Protein AF-A0A357YUF6-F1 (afdb_monomer_lite)

Radius of gyration: 18.99 Å; chains: 1; bounding box: 42×56×44 Å

Structure (mmCIF, N/CA/C/O backbone):
data_AF-A0A357YUF6-F1
#
_entry.id   AF-A0A357YUF6-F1
#
loop_
_atom_site.group_PDB
_atom_site.id
_atom_site.type_symbol
_atom_site.label_atom_id
_atom_site.label_alt_id
_atom_site.label_comp_id
_atom_site.label_asym_id
_atom_site.label_entity_id
_atom_site.label_seq_id
_atom_site.pdbx_PDB_ins_code
_atom_site.Cartn_x
_atom_site.Cartn_y
_atom_site.Cartn_z
_atom_site.occupancy
_atom_site.B_iso_or_equiv
_atom_site.auth_seq_id
_atom_site.auth_comp_id
_atom_site.auth_asym_id
_atom_site.auth_atom_id
_atom_site.pdbx_PDB_model_num
ATOM 1 N N . PHE A 1 1 ? -2.115 16.024 -18.828 1.00 31.89 1 PHE A N 1
ATOM 2 C CA . PHE A 1 1 ? -2.916 16.466 -17.667 1.00 31.89 1 PHE A CA 1
ATOM 3 C C . PHE A 1 1 ? -4.384 16.710 -18.015 1.00 31.89 1 PHE A C 1
ATOM 5 O O . PHE A 1 1 ? -5.213 16.057 -17.406 1.00 31.89 1 PHE A O 1
ATOM 12 N N . GLN A 1 2 ? -4.724 17.491 -19.051 1.00 29.59 2 GLN A N 1
ATOM 13 C CA . GLN A 1 2 ? -6.124 17.735 -19.481 1.00 29.59 2 GLN A CA 1
ATOM 14 C C . GLN A 1 2 ? -6.943 16.473 -19.851 1.00 29.59 2 GLN A C 1
ATOM 16 O O . GLN A 1 2 ? -8.166 16.478 -19.782 1.00 29.59 2 GLN A O 1
ATOM 21 N N . VAL A 1 3 ? -6.282 15.368 -20.217 1.00 40.25 3 VAL A N 1
ATOM 22 C CA . VAL A 1 3 ? -6.935 14.069 -20.493 1.00 40.25 3 VAL A CA 1
ATOM 23 C C . VAL A 1 3 ? -7.474 13.400 -19.217 1.00 40.25 3 VAL A C 1
ATOM 25 O O . VAL A 1 3 ? -8.445 12.655 -19.286 1.00 40.25 3 VAL A O 1
ATOM 28 N N . LEU A 1 4 ? -6.889 13.688 -18.048 1.00 39.66 4 LEU A N 1
ATOM 29 C CA . LEU A 1 4 ? -7.297 13.104 -16.763 1.00 39.66 4 LEU A CA 1
ATOM 30 C C . LEU A 1 4 ? -8.518 13.814 -16.151 1.00 39.66 4 LEU A C 1
ATOM 32 O O . LEU A 1 4 ? -9.198 13.238 -15.309 1.00 39.66 4 LEU A O 1
ATOM 36 N N . GLU A 1 5 ? -8.813 15.044 -16.579 1.00 39.25 5 GLU A N 1
ATOM 37 C CA . GLU A 1 5 ? -9.910 15.858 -16.033 1.00 39.25 5 GLU A CA 1
ATOM 38 C C . GLU A 1 5 ? -11.277 15.535 -16.650 1.00 39.25 5 GLU A C 1
ATOM 40 O O . GLU A 1 5 ? -12.303 15.790 -16.028 1.00 39.25 5 GLU A O 1
ATOM 45 N N . LYS A 1 6 ? -11.314 14.933 -17.845 1.00 43.31 6 LYS A N 1
ATOM 46 C CA . LYS A 1 6 ? -12.567 14.689 -18.582 1.00 43.31 6 LYS A CA 1
ATOM 47 C C . LYS A 1 6 ? -13.377 13.469 -18.114 1.00 43.31 6 LYS A C 1
ATOM 49 O O . LYS A 1 6 ? -14.488 13.293 -18.593 1.00 43.31 6 LYS A O 1
ATOM 54 N N . ASN A 1 7 ? -12.859 12.656 -17.187 1.00 50.28 7 ASN A N 1
ATOM 55 C CA . ASN A 1 7 ? -13.434 11.350 -16.822 1.00 50.28 7 ASN A CA 1
ATOM 56 C C . ASN A 1 7 ? -13.726 11.199 -15.315 1.00 50.28 7 ASN A C 1
ATOM 58 O O . ASN A 1 7 ? -13.326 10.204 -14.711 1.00 50.28 7 ASN A O 1
ATOM 62 N N . LYS A 1 8 ? -14.402 12.162 -14.675 1.00 50.28 8 LYS A N 1
ATOM 63 C CA . LYS A 1 8 ? -14.915 11.972 -13.303 1.00 50.28 8 LYS A CA 1
ATOM 64 C C . LYS A 1 8 ? -16.398 11.572 -13.329 1.00 50.28 8 LYS A C 1
ATOM 66 O O . LYS A 1 8 ? -17.205 12.407 -13.725 1.00 50.28 8 LYS A O 1
ATOM 71 N N . PRO A 1 9 ? -16.764 10.349 -12.903 1.00 54.31 9 PRO A N 1
ATOM 72 C CA . PRO A 1 9 ? -18.150 9.998 -12.631 1.00 54.31 9 PRO A CA 1
ATOM 73 C C . PRO A 1 9 ? -18.603 10.512 -11.253 1.00 54.31 9 PRO A C 1
ATOM 75 O O . PRO A 1 9 ? -17.784 10.835 -10.388 1.00 54.31 9 PRO A O 1
ATOM 78 N N . ASP A 1 10 ? -19.923 10.594 -11.106 1.00 57.09 10 ASP A N 1
ATOM 79 C CA . ASP A 1 10 ? -20.713 11.183 -10.022 1.00 57.09 10 ASP A CA 1
ATOM 80 C C . ASP A 1 10 ? -20.212 10.882 -8.604 1.00 57.09 10 ASP A C 1
ATOM 82 O O . ASP A 1 10 ? -20.383 9.772 -8.112 1.00 57.09 10 ASP A O 1
ATOM 86 N N . GLY A 1 11 ? -19.649 11.898 -7.934 1.00 54.47 11 GLY A N 1
ATOM 87 C CA . GLY A 1 11 ? -19.629 12.094 -6.470 1.00 54.47 11 GLY A CA 1
ATOM 88 C C . GLY A 1 11 ? -18.985 11.031 -5.564 1.00 54.47 11 GLY A C 1
ATOM 89 O O . GLY A 1 11 ? -18.720 11.318 -4.400 1.00 54.47 11 GLY A O 1
ATOM 90 N N . HIS A 1 12 ? -18.702 9.830 -6.057 1.00 57.53 12 HIS A N 1
ATOM 91 C CA . HIS A 1 12 ? -18.157 8.710 -5.311 1.00 57.53 12 HIS A CA 1
ATOM 92 C C . HIS A 1 12 ? -16.702 8.477 -5.699 1.00 57.53 12 HIS A C 1
ATOM 94 O O . HIS A 1 12 ? -16.327 8.455 -6.874 1.00 57.53 12 HIS A O 1
ATOM 100 N N . HIS A 1 13 ? -15.856 8.278 -4.692 1.00 62.50 13 HIS A N 1
ATOM 101 C CA . HIS A 1 13 ? -14.466 7.920 -4.918 1.00 62.50 13 HIS A CA 1
ATOM 102 C C . HIS A 1 13 ? -14.394 6.510 -5.515 1.00 62.50 13 HIS A C 1
ATOM 104 O O . HIS A 1 13 ? -14.630 5.525 -4.816 1.00 62.50 13 HIS A O 1
ATOM 110 N N . SER A 1 14 ? -14.053 6.411 -6.806 1.00 70.06 14 SER A N 1
ATOM 111 C CA . SER A 1 14 ? -13.771 5.128 -7.457 1.00 70.06 14 SER A CA 1
ATOM 112 C C . SER A 1 14 ? -12.759 4.331 -6.637 1.00 70.06 14 SER A C 1
ATOM 114 O O . SER A 1 14 ? -11.728 4.874 -6.227 1.00 70.06 14 SER A O 1
ATOM 116 N N . HIS A 1 15 ? -13.036 3.043 -6.429 1.00 69.25 15 HIS A N 1
ATOM 117 C CA . HIS A 1 15 ? -12.049 2.119 -5.881 1.00 69.25 15 HIS A CA 1
ATOM 118 C C . HIS A 1 15 ? -10.806 2.130 -6.778 1.00 69.25 15 HIS A C 1
ATOM 120 O O . HIS A 1 15 ? -10.915 2.005 -7.998 1.00 69.25 15 HIS A O 1
ATOM 126 N N . ARG A 1 16 ? -9.633 2.332 -6.172 1.00 82.25 16 ARG A N 1
ATOM 127 C CA . ARG A 1 16 ? -8.338 2.381 -6.876 1.00 82.25 16 ARG A CA 1
ATOM 128 C C . ARG A 1 16 ? -7.484 1.135 -6.641 1.00 82.25 16 ARG A C 1
ATOM 130 O O . ARG A 1 16 ? -6.384 1.039 -7.179 1.00 82.25 16 ARG A O 1
ATOM 137 N N . ASP A 1 17 ? -8.028 0.199 -5.868 1.00 87.44 17 ASP A N 1
ATOM 138 C CA . ASP A 1 17 ? -7.359 -0.992 -5.370 1.00 87.44 17 ASP A CA 1
ATOM 139 C C . ASP A 1 17 ? -8.284 -2.202 -5.546 1.00 87.44 17 ASP A C 1
ATOM 141 O O . ASP A 1 17 ? -9.511 -2.073 -5.485 1.00 87.44 17 ASP A O 1
ATOM 145 N N . VAL A 1 18 ? -7.692 -3.379 -5.738 1.00 91.56 18 VAL A N 1
ATOM 146 C CA . VAL A 1 18 ? -8.391 -4.661 -5.881 1.00 91.56 18 VAL A CA 1
ATOM 147 C C . VAL A 1 18 ? -7.914 -5.615 -4.792 1.00 91.56 18 VAL A C 1
ATOM 149 O O . VAL A 1 18 ? -6.718 -5.708 -4.522 1.00 91.56 18 VAL A O 1
ATOM 152 N N . ILE A 1 19 ? -8.845 -6.343 -4.176 1.00 94.12 19 ILE A N 1
ATOM 153 C CA . ILE A 1 19 ? -8.537 -7.389 -3.199 1.00 94.12 19 ILE A CA 1
ATOM 154 C C . ILE A 1 19 ? -8.362 -8.724 -3.911 1.00 94.12 19 ILE A C 1
ATOM 156 O O . ILE A 1 19 ? -9.158 -9.089 -4.774 1.00 94.12 19 ILE A O 1
ATOM 160 N N . VAL A 1 20 ? -7.317 -9.452 -3.532 1.00 96.25 20 VAL A N 1
ATOM 161 C CA . VAL A 1 20 ? -7.000 -10.768 -4.077 1.00 96.25 20 VAL A CA 1
ATOM 162 C C . VAL A 1 20 ? -7.367 -11.825 -3.049 1.00 96.25 20 VAL A C 1
ATOM 164 O O . VAL A 1 20 ? -6.941 -11.764 -1.893 1.00 96.25 20 VAL A O 1
ATOM 167 N N . VAL A 1 21 ? -8.144 -12.809 -3.487 1.00 95.94 21 VAL A N 1
ATOM 168 C CA . VAL A 1 21 ? -8.568 -13.969 -2.699 1.00 95.94 21 VAL A CA 1
ATOM 169 C C . VAL A 1 21 ? -8.160 -15.259 -3.408 1.00 95.94 21 VAL A C 1
ATOM 171 O O . VAL A 1 21 ? -7.907 -15.243 -4.612 1.00 95.94 21 VAL A O 1
ATOM 174 N N . ASP A 1 22 ? -8.063 -16.363 -2.668 1.00 95.25 22 ASP A N 1
ATOM 175 C CA . ASP A 1 22 ? -7.992 -17.696 -3.277 1.00 95.25 22 ASP A CA 1
ATOM 176 C C . ASP A 1 22 ? -9.372 -18.225 -3.681 1.00 95.25 22 ASP A C 1
ATOM 178 O O . ASP A 1 22 ? -10.397 -17.581 -3.458 1.00 95.25 22 ASP A O 1
ATOM 182 N N . ASP A 1 23 ? -9.386 -19.432 -4.246 1.00 96.19 23 ASP A N 1
ATOM 183 C CA . ASP A 1 23 ? -10.591 -20.125 -4.711 1.00 96.19 23 ASP A CA 1
ATOM 184 C C . ASP A 1 23 ? -11.625 -20.376 -3.597 1.00 96.19 23 ASP A C 1
ATOM 186 O O . ASP A 1 23 ? -12.797 -20.605 -3.883 1.00 96.19 23 ASP A O 1
ATOM 190 N N . ASN A 1 24 ? -11.218 -20.300 -2.323 1.00 95.69 24 ASN A N 1
ATOM 191 C CA . ASN A 1 24 ? -12.110 -20.418 -1.168 1.00 95.69 24 ASN A CA 1
ATOM 192 C C . ASN A 1 24 ? -12.574 -19.047 -0.641 1.00 95.69 24 ASN A C 1
ATOM 194 O O . ASN A 1 24 ? -13.188 -18.971 0.423 1.00 95.69 24 ASN A O 1
ATOM 198 N N . GLY A 1 25 ? -12.243 -17.954 -1.333 1.00 91.94 25 GLY A N 1
ATOM 199 C CA . GLY A 1 25 ? -12.543 -16.588 -0.908 1.00 91.94 25 GLY A CA 1
ATOM 200 C C . GLY A 1 25 ? -11.635 -16.069 0.210 1.00 91.94 25 GLY A C 1
ATOM 201 O O . GLY A 1 25 ? -11.898 -15.000 0.761 1.00 91.94 25 GLY A O 1
ATOM 202 N N . LYS A 1 26 ? -10.553 -16.777 0.563 1.00 94.81 26 LYS A N 1
ATOM 203 C CA . LYS A 1 26 ? -9.642 -16.329 1.621 1.00 94.81 26 LYS A CA 1
ATOM 204 C C . LYS A 1 26 ? -8.679 -15.280 1.078 1.00 94.81 26 LYS A C 1
ATOM 206 O O . LYS A 1 26 ? -7.977 -15.522 0.099 1.00 94.81 26 LYS A O 1
ATOM 211 N N . PHE A 1 27 ? -8.596 -14.144 1.767 1.00 95.81 27 PHE A N 1
ATOM 212 C CA . PHE A 1 27 ? -7.677 -13.051 1.447 1.00 95.81 27 PHE A CA 1
ATOM 213 C C . PHE A 1 27 ? -6.224 -13.529 1.273 1.00 95.81 27 PHE A C 1
ATOM 215 O O . PHE A 1 27 ? -5.689 -14.258 2.115 1.00 95.81 27 PHE A O 1
ATOM 222 N N . LYS A 1 28 ? -5.584 -13.092 0.183 1.00 96.56 28 LYS A N 1
ATOM 223 C CA . LYS A 1 28 ? -4.169 -13.345 -0.143 1.00 96.56 28 LYS A CA 1
ATOM 224 C C . LYS A 1 28 ? -3.344 -12.079 -0.293 1.00 96.56 28 LYS A C 1
ATOM 226 O O . LYS A 1 28 ? -2.133 -12.130 -0.094 1.00 96.56 28 LYS A O 1
ATOM 231 N N . GLY A 1 29 ? -3.978 -10.964 -0.629 1.00 96.81 29 GLY A N 1
ATOM 232 C CA . GLY A 1 29 ? -3.280 -9.709 -0.827 1.00 96.81 29 GLY A CA 1
ATOM 233 C C . GLY A 1 29 ? -4.148 -8.670 -1.505 1.00 96.81 29 GLY A C 1
ATOM 234 O O . GLY A 1 29 ? -5.373 -8.782 -1.570 1.00 96.81 29 GLY A O 1
ATOM 235 N N . LYS A 1 30 ? -3.489 -7.645 -2.022 1.00 95.94 30 LYS A N 1
ATOM 236 C CA . LYS A 1 30 ? -4.123 -6.525 -2.712 1.00 95.94 30 LYS A CA 1
ATOM 237 C C . LYS A 1 30 ? -3.275 -6.094 -3.899 1.00 95.94 30 LYS A C 1
ATOM 239 O O . LYS A 1 30 ? -2.064 -6.286 -3.898 1.00 95.94 30 LYS A O 1
ATOM 244 N N . VAL A 1 31 ? -3.916 -5.499 -4.892 1.00 95.81 31 VAL A N 1
ATOM 245 C CA . VAL A 1 31 ? -3.248 -4.835 -6.011 1.00 95.81 31 VAL A CA 1
ATOM 246 C C . VAL A 1 31 ? -3.683 -3.386 -6.020 1.00 95.81 31 VAL A C 1
ATOM 248 O O . VAL A 1 31 ? -4.875 -3.089 -6.056 1.00 95.81 31 VAL A O 1
ATOM 251 N N . THR A 1 32 ? -2.711 -2.491 -6.017 1.00 93.12 32 THR A N 1
ATOM 252 C CA . THR A 1 32 ? -2.909 -1.052 -6.165 1.00 93.12 32 THR A CA 1
ATOM 253 C C . THR A 1 32 ? -2.283 -0.567 -7.470 1.00 93.12 32 THR A C 1
ATOM 255 O O . THR A 1 32 ? -1.512 -1.271 -8.129 1.00 93.12 32 THR A O 1
ATOM 258 N N . MET A 1 33 ? -2.545 0.686 -7.833 1.00 91.62 33 MET A N 1
ATOM 259 C CA . MET A 1 33 ? -1.897 1.298 -8.997 1.00 91.62 33 MET A CA 1
ATOM 260 C C . MET A 1 33 ? -0.363 1.323 -8.886 1.00 91.62 33 MET A C 1
ATOM 262 O O . MET A 1 33 ? 0.316 1.158 -9.900 1.00 91.62 33 MET A O 1
ATOM 266 N N . ILE A 1 34 ? 0.204 1.501 -7.682 1.00 90.88 34 ILE A N 1
ATOM 267 C CA . ILE A 1 34 ? 1.666 1.545 -7.528 1.00 90.88 34 ILE A CA 1
ATOM 268 C C . ILE A 1 34 ? 2.302 0.169 -7.757 1.00 90.88 34 ILE A C 1
ATOM 270 O O . ILE A 1 34 ? 3.397 0.101 -8.314 1.00 90.88 34 ILE A O 1
ATOM 274 N N . ASP A 1 35 ? 1.599 -0.915 -7.423 1.00 92.50 35 ASP A N 1
ATOM 275 C CA . ASP A 1 35 ? 2.047 -2.288 -7.695 1.00 92.50 35 ASP A CA 1
ATOM 276 C C . ASP A 1 35 ? 2.119 -2.552 -9.200 1.00 92.50 35 ASP A C 1
ATOM 278 O O . ASP A 1 35 ? 3.114 -3.080 -9.706 1.00 92.50 35 ASP A O 1
ATOM 282 N N . ILE A 1 36 ? 1.107 -2.083 -9.938 1.00 90.81 36 ILE A N 1
ATOM 283 C CA . ILE A 1 36 ? 1.081 -2.148 -11.402 1.00 90.81 36 ILE A CA 1
ATOM 284 C C . ILE A 1 36 ? 2.264 -1.362 -11.978 1.00 90.81 36 ILE A C 1
ATOM 286 O O . ILE A 1 36 ? 2.999 -1.885 -12.811 1.00 90.81 36 ILE A O 1
ATOM 290 N N . PHE A 1 37 ? 2.505 -0.130 -11.521 1.00 90.06 37 PHE A N 1
ATOM 291 C CA . PHE A 1 37 ? 3.600 0.696 -12.045 1.00 90.06 37 PHE A CA 1
ATOM 292 C C . PHE A 1 37 ? 4.984 0.116 -11.747 1.00 90.06 37 PHE A C 1
ATOM 294 O O . PHE A 1 37 ? 5.841 0.106 -12.629 1.00 90.06 37 PHE A O 1
ATOM 301 N N . ARG A 1 38 ? 5.202 -0.395 -10.531 1.00 89.06 38 ARG A N 1
ATOM 302 C CA . ARG A 1 38 ? 6.462 -1.044 -10.136 1.00 89.06 38 ARG A CA 1
ATOM 303 C C . ARG A 1 38 ? 6.712 -2.334 -10.901 1.00 89.06 38 ARG A C 1
ATOM 305 O O . ARG A 1 38 ? 7.858 -2.648 -11.199 1.00 89.06 38 ARG A O 1
ATOM 312 N N . THR A 1 39 ? 5.653 -3.066 -11.227 1.00 89.44 39 THR A N 1
ATOM 313 C CA . THR A 1 39 ? 5.780 -4.257 -12.065 1.00 89.44 39 THR A CA 1
ATOM 314 C C . THR A 1 39 ? 6.093 -3.876 -13.502 1.00 89.44 39 THR A C 1
ATOM 316 O O . THR A 1 39 ? 6.986 -4.457 -14.116 1.00 89.44 39 THR A O 1
ATOM 319 N N . LEU A 1 40 ? 5.377 -2.882 -14.035 1.00 89.50 40 LEU A N 1
ATOM 320 C CA . LEU A 1 40 ? 5.610 -2.411 -15.388 1.00 89.50 40 LEU A CA 1
ATOM 321 C C . LEU A 1 40 ? 7.036 -1.892 -15.530 1.00 89.50 40 LEU A C 1
ATOM 323 O O . LEU A 1 40 ? 7.641 -2.242 -16.528 1.00 89.50 40 LEU A O 1
ATOM 327 N N . GLU A 1 41 ? 7.610 -1.185 -14.550 1.00 89.62 41 GLU A N 1
ATOM 328 C CA . GLU A 1 41 ? 9.029 -0.793 -14.519 1.00 89.62 41 GLU A CA 1
ATOM 329 C C . GLU A 1 41 ? 9.835 -1.538 -13.433 1.00 89.62 41 GLU A C 1
ATOM 331 O O . GLU A 1 41 ? 10.080 -1.008 -12.343 1.00 89.62 41 GLU A O 1
ATOM 336 N N . PRO A 1 42 ? 10.318 -2.760 -13.719 1.00 84.69 42 PRO A N 1
ATOM 337 C CA . PRO A 1 42 ? 10.941 -3.611 -12.709 1.00 84.69 42 PRO A CA 1
ATOM 338 C C . PRO A 1 42 ? 12.289 -3.078 -12.195 1.00 84.69 42 PRO A C 1
ATOM 340 O O . PRO A 1 42 ? 12.771 -3.537 -11.154 1.00 84.69 42 PRO A O 1
ATOM 343 N N . ASN A 1 43 ? 12.919 -2.103 -12.870 1.00 88.12 43 ASN A N 1
ATOM 344 C CA . ASN A 1 43 ? 14.183 -1.524 -12.407 1.00 88.12 43 ASN A CA 1
ATOM 345 C C . ASN A 1 43 ? 14.040 -0.721 -11.104 1.00 88.12 43 ASN A C 1
ATOM 347 O O . ASN A 1 43 ? 15.040 -0.555 -10.402 1.00 88.12 43 ASN A O 1
ATOM 351 N N . TYR A 1 44 ? 12.827 -0.325 -10.697 1.00 87.69 44 TYR A N 1
ATOM 352 C CA . TYR A 1 44 ? 12.606 0.250 -9.363 1.00 87.69 44 TYR A CA 1
ATOM 353 C C . TYR A 1 44 ? 13.053 -0.687 -8.232 1.00 87.69 44 TYR A C 1
ATOM 355 O O . TYR A 1 44 ? 13.556 -0.223 -7.211 1.00 87.69 44 TYR A O 1
ATOM 363 N N . ASN A 1 45 ? 12.985 -2.009 -8.424 1.00 81.31 45 ASN A N 1
ATOM 364 C CA . ASN A 1 45 ? 13.482 -2.968 -7.434 1.00 81.31 45 ASN A CA 1
ATOM 365 C C . ASN A 1 45 ? 14.993 -2.834 -7.192 1.00 81.31 45 ASN A C 1
ATOM 367 O O . ASN A 1 45 ? 15.469 -3.097 -6.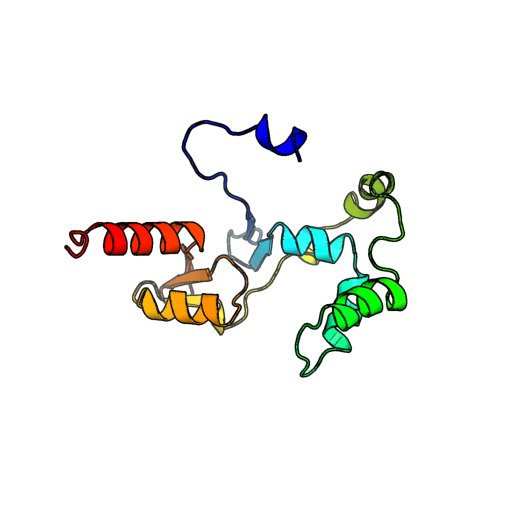087 1.00 81.31 45 ASN A O 1
ATOM 371 N N . LYS A 1 46 ? 15.761 -2.418 -8.208 1.00 83.62 46 LYS A N 1
ATOM 372 C CA . LYS A 1 46 ? 17.200 -2.153 -8.069 1.00 83.62 46 LYS A CA 1
ATOM 373 C C . LYS A 1 46 ? 17.440 -0.883 -7.259 1.00 83.62 46 LYS A C 1
ATOM 375 O O . LYS A 1 46 ? 18.354 -0.868 -6.442 1.00 83.62 46 LYS A O 1
ATOM 380 N N . VAL A 1 47 ? 16.601 0.139 -7.430 1.00 82.81 47 VAL A N 1
ATOM 381 C CA . VAL A 1 47 ? 16.662 1.372 -6.633 1.00 82.81 47 VAL A CA 1
ATOM 382 C C . VAL A 1 47 ? 16.465 1.037 -5.155 1.00 82.81 47 VAL A C 1
ATOM 384 O O . VAL A 1 47 ? 17.344 1.316 -4.350 1.00 82.81 47 VAL A O 1
ATOM 387 N N . PHE A 1 48 ? 15.374 0.345 -4.810 1.00 78.75 48 PHE A N 1
ATOM 388 C CA . PHE A 1 48 ? 15.047 0.033 -3.414 1.00 78.75 48 PHE A CA 1
ATOM 389 C C . PHE A 1 48 ? 16.063 -0.899 -2.740 1.00 78.75 48 PHE A C 1
ATOM 391 O O . PHE A 1 48 ? 16.388 -0.706 -1.577 1.00 78.75 48 PHE A O 1
ATOM 398 N N . LYS A 1 49 ? 16.625 -1.885 -3.455 1.00 76.94 49 LYS A N 1
ATOM 399 C CA . LYS A 1 49 ? 17.662 -2.776 -2.891 1.00 76.94 49 LYS A CA 1
ATOM 400 C C . LYS A 1 49 ? 18.977 -2.059 -2.587 1.00 76.94 49 LYS A C 1
ATOM 402 O O . LYS A 1 49 ? 19.670 -2.433 -1.643 1.00 76.94 49 LYS A O 1
ATOM 407 N N . ASN A 1 50 ? 19.320 -1.060 -3.394 1.00 71.81 50 ASN A N 1
ATOM 408 C CA . ASN A 1 50 ? 20.529 -0.256 -3.218 1.00 71.81 50 ASN A CA 1
ATOM 409 C C . ASN A 1 50 ? 20.298 0.954 -2.300 1.00 71.81 50 ASN A C 1
ATOM 411 O O . ASN A 1 50 ? 21.226 1.716 -2.037 1.00 71.81 50 ASN A O 1
ATOM 415 N N . TYR A 1 51 ? 19.076 1.117 -1.792 1.00 68.38 51 TYR A N 1
ATOM 416 C CA . TYR A 1 51 ? 18.678 2.204 -0.920 1.00 68.38 51 TYR A CA 1
ATOM 417 C C . TYR A 1 51 ? 18.413 1.668 0.481 1.00 68.38 51 TYR A C 1
ATOM 419 O O . TYR A 1 51 ? 17.332 1.158 0.762 1.00 68.38 51 TYR A O 1
ATOM 427 N N . LYS A 1 52 ? 19.422 1.745 1.354 1.00 57.69 52 LYS A N 1
ATOM 428 C CA . LYS A 1 52 ? 19.263 1.296 2.740 1.00 57.69 52 LYS A CA 1
ATOM 429 C C . LYS A 1 52 ? 18.871 2.414 3.705 1.00 57.69 52 LYS A C 1
ATOM 431 O O . LYS A 1 52 ? 17.987 2.161 4.501 1.00 57.69 52 LYS A O 1
ATOM 436 N N . ASP A 1 53 ? 19.398 3.639 3.585 1.00 59.44 53 ASP A N 1
ATOM 437 C CA . ASP A 1 53 ? 19.215 4.661 4.644 1.00 59.44 53 ASP A CA 1
ATOM 438 C C . ASP A 1 53 ? 19.266 6.135 4.152 1.00 59.44 53 ASP A C 1
ATOM 440 O O . ASP A 1 53 ? 19.728 7.026 4.861 1.00 59.44 53 ASP A O 1
ATOM 444 N N . GLY A 1 54 ? 18.862 6.435 2.911 1.00 59.69 54 GLY A N 1
ATOM 445 C CA . GLY A 1 54 ? 19.056 7.771 2.319 1.00 59.69 54 GLY A CA 1
ATOM 446 C C . GLY A 1 54 ? 17.925 8.782 2.555 1.00 59.69 54 GLY A C 1
ATOM 447 O O . GLY A 1 54 ? 16.772 8.419 2.768 1.00 59.69 54 GLY A O 1
ATOM 448 N N . THR A 1 55 ? 18.242 10.070 2.425 1.00 67.88 55 THR A N 1
ATOM 449 C CA . THR A 1 55 ? 17.272 11.153 2.191 1.00 67.88 55 THR A CA 1
ATOM 450 C C . THR A 1 55 ? 16.982 11.243 0.691 1.00 67.88 55 THR A C 1
ATOM 452 O O . THR A 1 55 ? 17.916 11.260 -0.112 1.00 67.88 55 THR A O 1
ATOM 455 N N . LEU A 1 56 ? 15.711 11.357 0.292 1.00 72.62 56 LEU A N 1
ATOM 456 C CA . LEU A 1 56 ? 15.326 11.592 -1.106 1.00 72.62 56 LEU A CA 1
ATOM 457 C C . LEU A 1 56 ? 15.713 13.017 -1.532 1.00 72.62 56 LEU A C 1
ATOM 459 O O . LEU A 1 56 ? 14.925 13.953 -1.410 1.00 72.62 56 LEU A O 1
ATOM 463 N N . THR A 1 57 ? 16.937 13.202 -2.029 1.00 81.12 57 THR A N 1
ATOM 464 C CA . THR A 1 57 ? 17.351 14.464 -2.657 1.00 81.12 57 THR A CA 1
ATOM 465 C C . THR A 1 57 ? 16.939 14.497 -4.127 1.00 81.12 57 THR A C 1
ATOM 467 O O . THR A 1 57 ? 16.801 13.463 -4.784 1.00 81.12 57 THR A O 1
ATOM 470 N N . LYS A 1 58 ? 16.768 15.704 -4.678 1.00 80.38 58 LYS A N 1
ATOM 471 C CA . LYS A 1 58 ? 16.470 15.889 -6.106 1.00 80.38 58 LYS A CA 1
ATOM 472 C C . LYS A 1 58 ? 17.526 15.223 -6.994 1.00 80.38 58 LYS A C 1
ATOM 474 O O . LYS A 1 58 ? 17.173 14.523 -7.941 1.00 80.38 58 LYS A O 1
ATOM 479 N N . ASP A 1 59 ? 18.799 15.408 -6.659 1.00 82.88 59 ASP A N 1
ATOM 480 C CA . ASP A 1 59 ? 19.911 14.836 -7.418 1.00 82.88 59 ASP A CA 1
ATOM 481 C C . ASP A 1 59 ? 19.919 13.311 -7.335 1.00 82.88 59 ASP A C 1
ATOM 483 O O . ASP A 1 59 ? 20.164 12.649 -8.339 1.00 82.88 59 ASP A O 1
ATOM 487 N N . TYR A 1 60 ? 19.566 12.741 -6.178 1.00 80.38 60 TYR A N 1
ATOM 488 C CA . TYR A 1 60 ? 19.414 11.297 -6.044 1.00 80.38 60 TYR A CA 1
ATOM 489 C C . TYR A 1 60 ? 18.317 10.754 -6.961 1.00 80.38 60 TYR A C 1
ATOM 491 O O . TYR A 1 60 ? 18.558 9.787 -7.673 1.00 80.38 60 TYR A O 1
ATOM 499 N N . VAL A 1 61 ? 17.136 11.381 -6.997 1.00 80.50 61 VAL A N 1
ATOM 500 C CA . VAL A 1 61 ? 16.041 10.931 -7.873 1.00 80.50 61 VAL A CA 1
ATOM 501 C C . VAL A 1 61 ? 16.462 10.987 -9.344 1.00 80.50 61 VAL A C 1
ATOM 503 O O . VAL A 1 61 ? 16.256 10.021 -10.077 1.00 80.50 61 VAL A O 1
ATOM 506 N N . ILE A 1 62 ? 17.100 12.082 -9.770 1.00 81.94 62 ILE A N 1
ATOM 507 C CA . ILE A 1 62 ? 17.579 12.245 -11.151 1.00 81.94 62 ILE A CA 1
ATOM 508 C C . ILE A 1 62 ? 18.648 11.199 -11.492 1.00 81.94 62 ILE A C 1
ATOM 510 O O . ILE A 1 62 ? 18.593 10.591 -12.563 1.00 81.94 62 ILE A O 1
ATOM 514 N N . ASN A 1 63 ? 19.603 10.969 -10.591 1.00 84.38 63 ASN A N 1
ATOM 515 C CA . ASN A 1 63 ? 20.653 9.979 -10.802 1.00 84.38 63 ASN A CA 1
ATOM 516 C C . ASN A 1 63 ? 20.078 8.561 -10.797 1.00 84.38 63 ASN A C 1
ATOM 518 O O . ASN A 1 63 ? 20.373 7.811 -11.710 1.00 84.38 63 ASN A O 1
ATOM 522 N N . ALA A 1 64 ? 19.159 8.215 -9.893 1.00 83.62 64 ALA A N 1
ATOM 523 C CA . ALA A 1 64 ? 18.500 6.910 -9.890 1.00 83.62 64 ALA A CA 1
ATOM 524 C C . ALA A 1 64 ? 17.728 6.644 -11.195 1.00 83.62 64 ALA A C 1
ATOM 526 O O . ALA A 1 64 ? 17.786 5.540 -11.732 1.00 83.62 64 ALA A O 1
ATOM 527 N N . MET A 1 65 ? 17.044 7.652 -11.748 1.00 82.62 65 MET A N 1
ATOM 528 C CA . MET A 1 65 ? 16.393 7.519 -13.057 1.00 82.62 65 MET A CA 1
ATOM 529 C C . MET A 1 65 ? 17.395 7.190 -14.166 1.00 82.62 65 MET A C 1
ATOM 531 O O . MET A 1 65 ? 17.126 6.309 -14.983 1.00 82.62 65 MET A O 1
ATOM 535 N N . ARG A 1 66 ? 18.551 7.867 -14.175 1.00 84.31 66 ARG A N 1
ATOM 536 C CA . ARG A 1 66 ? 19.610 7.664 -15.170 1.00 84.31 66 ARG A CA 1
ATOM 537 C C . ARG A 1 66 ? 20.337 6.332 -14.968 1.00 84.31 66 ARG A C 1
ATOM 539 O O . ARG A 1 66 ? 20.402 5.526 -15.886 1.00 84.31 66 ARG A O 1
ATOM 546 N N . ASP A 1 67 ? 20.845 6.091 -13.768 1.00 86.75 67 ASP A N 1
ATOM 547 C CA . ASP A 1 67 ? 21.726 4.973 -13.424 1.00 86.75 67 ASP A CA 1
ATOM 548 C C . ASP A 1 67 ? 21.004 3.625 -13.532 1.00 86.75 67 ASP A C 1
ATOM 550 O O . ASP A 1 67 ? 21.608 2.614 -13.895 1.00 86.75 67 ASP A O 1
ATOM 554 N N . PHE A 1 68 ? 19.694 3.606 -13.267 1.00 84.31 68 PHE A N 1
ATOM 555 C CA . PHE A 1 68 ? 18.863 2.410 -13.400 1.00 84.31 68 PHE A CA 1
ATOM 556 C C . PHE A 1 68 ? 18.025 2.378 -14.684 1.00 84.31 68 PHE A C 1
ATOM 558 O O . PHE A 1 68 ? 17.254 1.434 -14.855 1.00 84.31 68 PHE A O 1
ATOM 565 N N . ASN A 1 69 ? 18.198 3.351 -15.592 1.00 84.12 69 ASN A N 1
ATOM 566 C CA . ASN A 1 69 ? 17.485 3.449 -16.872 1.00 84.12 69 ASN A CA 1
ATOM 567 C C . ASN A 1 69 ? 15.955 3.312 -16.725 1.00 84.12 69 ASN A C 1
ATOM 569 O O . ASN A 1 69 ? 15.302 2.594 -17.487 1.00 84.12 69 ASN A O 1
ATOM 573 N N . LEU A 1 70 ? 15.381 3.980 -15.720 1.00 86.75 70 LEU A N 1
ATOM 574 C CA . LEU A 1 70 ? 13.953 3.884 -15.410 1.00 86.75 70 LEU A CA 1
ATOM 575 C C . LEU A 1 70 ? 13.122 4.499 -16.542 1.00 86.75 70 LEU A C 1
ATOM 577 O O . LEU A 1 70 ? 13.364 5.642 -16.925 1.00 86.75 70 LEU A O 1
ATOM 581 N N . TRP A 1 71 ? 12.119 3.770 -17.042 1.00 86.00 71 TRP A N 1
ATOM 582 C CA . TRP A 1 71 ? 11.193 4.237 -18.084 1.00 86.00 71 TRP A CA 1
ATOM 583 C C . TRP A 1 71 ? 11.856 4.706 -19.391 1.00 86.00 71 TRP A C 1
ATOM 585 O O . TRP A 1 71 ? 11.300 5.543 -20.101 1.00 86.00 71 TRP A O 1
ATOM 595 N N . MET A 1 72 ? 13.025 4.162 -19.740 1.00 76.88 72 MET A N 1
ATOM 596 C CA . MET A 1 72 ? 13.677 4.450 -21.027 1.00 76.88 72 MET A CA 1
ATOM 597 C C . MET A 1 72 ? 12.898 3.876 -22.222 1.00 76.88 72 MET A C 1
ATOM 599 O O . MET A 1 72 ? 12.938 4.431 -23.319 1.00 76.88 72 MET A O 1
ATOM 603 N N . GLU A 1 73 ? 12.157 2.786 -22.003 1.00 72.88 73 GLU A N 1
ATOM 604 C CA . GLU A 1 73 ? 11.271 2.202 -23.008 1.00 72.88 73 GLU A CA 1
ATOM 605 C C . GLU A 1 73 ? 9.965 3.004 -23.142 1.00 72.88 73 GLU A C 1
ATOM 607 O O . GLU A 1 73 ? 9.315 3.293 -22.130 1.00 72.88 73 GLU A O 1
ATOM 612 N N . PRO A 1 74 ? 9.511 3.319 -24.370 1.00 74.50 74 PRO A N 1
ATOM 613 C CA . PRO A 1 74 ? 8.296 4.095 -24.567 1.00 74.50 74 PRO A CA 1
ATOM 614 C C . PRO A 1 74 ? 7.047 3.410 -24.002 1.00 74.50 74 PRO A C 1
ATOM 616 O O . PRO A 1 74 ? 6.835 2.207 -24.164 1.00 74.50 74 PRO A O 1
ATOM 619 N N . VAL A 1 75 ? 6.132 4.224 -23.470 1.00 74.94 75 VAL A N 1
ATOM 620 C CA . VAL A 1 75 ? 4.814 3.807 -22.947 1.00 74.94 75 VAL A CA 1
ATOM 621 C C . VAL A 1 75 ? 4.005 2.973 -23.958 1.00 74.94 75 VAL A C 1
ATOM 623 O O . VAL A 1 75 ? 3.202 2.129 -23.571 1.00 74.94 75 VAL A O 1
ATOM 626 N N . ARG A 1 76 ? 4.240 3.144 -25.267 1.00 75.12 76 ARG A N 1
ATOM 627 C CA . ARG A 1 76 ? 3.564 2.372 -26.326 1.00 75.12 76 ARG A CA 1
ATOM 628 C C . ARG A 1 76 ? 3.811 0.856 -26.238 1.00 75.12 76 ARG A C 1
ATOM 630 O O . ARG A 1 76 ? 2.967 0.092 -26.685 1.00 75.12 76 ARG A O 1
ATOM 637 N N . ASN A 1 77 ? 4.916 0.434 -25.617 1.00 79.69 77 ASN A N 1
ATOM 638 C CA . ASN A 1 77 ? 5.280 -0.975 -25.446 1.00 79.69 77 ASN A CA 1
ATOM 639 C C . ASN A 1 77 ? 4.676 -1.587 -24.158 1.00 79.69 77 ASN A C 1
ATOM 641 O O . ASN A 1 77 ? 4.927 -2.749 -23.846 1.00 79.69 77 ASN A O 1
ATOM 645 N N . LEU A 1 78 ? 3.887 -0.832 -23.374 1.00 82.88 78 LEU A N 1
ATOM 646 C CA . LEU A 1 78 ? 3.312 -1.332 -22.115 1.00 82.88 78 LEU A CA 1
ATOM 647 C C . LEU A 1 78 ? 2.304 -2.463 -22.306 1.00 82.88 78 LEU A C 1
ATOM 649 O O . LEU A 1 78 ? 2.189 -3.303 -21.419 1.00 82.88 78 LEU A O 1
ATOM 653 N N . CYS A 1 79 ? 1.591 -2.494 -23.436 1.00 84.12 79 CYS A N 1
ATOM 654 C CA . CYS A 1 79 ? 0.630 -3.558 -23.725 1.00 84.12 79 CYS A CA 1
ATOM 655 C C . CYS A 1 79 ? 1.316 -4.931 -23.684 1.00 84.12 79 CYS A C 1
ATOM 657 O O . CYS A 1 79 ? 0.902 -5.811 -22.935 1.00 84.12 79 CYS A O 1
ATOM 659 N N . GLU A 1 80 ? 2.429 -5.073 -24.404 1.00 84.38 80 GLU A N 1
ATOM 660 C CA . GLU A 1 80 ? 3.207 -6.313 -24.459 1.00 84.38 80 GLU A CA 1
ATOM 661 C C . GLU A 1 80 ? 3.821 -6.664 -23.099 1.00 84.38 80 GLU A C 1
ATOM 663 O O . GLU A 1 80 ? 3.793 -7.823 -22.690 1.00 84.38 80 GLU A O 1
ATOM 668 N N . ARG A 1 81 ? 4.315 -5.660 -22.361 1.00 80.31 81 ARG A N 1
ATOM 669 C CA . ARG A 1 81 ? 4.889 -5.854 -21.018 1.00 80.31 81 ARG A CA 1
ATOM 670 C C . ARG A 1 81 ? 3.846 -6.316 -20.004 1.00 80.31 81 ARG A C 1
ATOM 672 O O . ARG A 1 81 ? 4.171 -7.125 -19.148 1.00 80.31 81 ARG A O 1
ATOM 679 N N . GLY A 1 82 ? 2.623 -5.793 -20.077 1.00 86.19 82 GLY A N 1
ATOM 680 C CA . GLY A 1 82 ? 1.570 -6.062 -19.100 1.00 86.19 82 GLY A CA 1
ATOM 681 C C . GLY A 1 82 ? 0.726 -7.301 -19.398 1.00 86.19 82 GLY A C 1
ATOM 682 O O . GLY A 1 82 ? 0.268 -7.952 -18.463 1.00 86.19 82 GLY A O 1
ATOM 683 N N . ALA A 1 83 ? 0.523 -7.650 -20.674 1.00 89.19 83 ALA A N 1
ATOM 684 C CA . ALA A 1 83 ? -0.469 -8.651 -21.081 1.00 89.19 83 ALA A CA 1
ATOM 685 C C . ALA A 1 83 ? -0.245 -10.053 -20.487 1.00 89.19 83 ALA A C 1
ATOM 687 O O . ALA A 1 83 ? -1.205 -10.789 -20.277 1.00 89.19 83 ALA A O 1
ATOM 688 N N . GLY A 1 84 ? 1.008 -10.430 -20.223 1.00 88.62 84 GLY A N 1
ATOM 689 C CA . GLY A 1 84 ? 1.357 -11.751 -19.693 1.00 88.62 84 GLY A CA 1
ATOM 690 C C . GLY A 1 84 ? 1.405 -11.850 -18.168 1.00 88.62 84 GLY A C 1
ATOM 691 O O . GLY A 1 84 ? 1.627 -12.942 -17.649 1.00 88.62 84 GLY A O 1
ATOM 692 N N . ILE A 1 85 ? 1.242 -10.741 -17.445 1.00 91.25 85 ILE A N 1
ATOM 693 C CA . ILE A 1 85 ? 1.529 -10.696 -16.012 1.00 91.25 85 ILE A CA 1
ATOM 694 C C . ILE A 1 85 ? 0.328 -11.183 -15.204 1.00 91.25 85 ILE A C 1
ATOM 696 O O . ILE A 1 85 ? -0.776 -10.645 -15.312 1.00 91.25 85 ILE A O 1
ATOM 700 N N . LYS A 1 86 ? 0.544 -12.173 -14.333 1.00 93.50 86 LYS A N 1
ATOM 701 C CA . LYS A 1 86 ? -0.506 -12.659 -13.432 1.00 93.50 86 LYS A CA 1
ATOM 702 C C . LYS A 1 86 ? -0.645 -11.766 -12.205 1.00 93.50 86 LYS A C 1
ATOM 704 O O . LYS A 1 86 ? 0.337 -11.287 -11.647 1.00 93.50 86 LYS A O 1
ATOM 709 N N . ILE A 1 87 ? -1.871 -11.649 -11.694 1.00 93.12 87 ILE A N 1
ATOM 710 C CA . ILE A 1 87 ? -2.162 -10.930 -10.442 1.00 93.12 87 ILE A CA 1
ATOM 711 C C . ILE A 1 87 ? -1.323 -11.452 -9.267 1.00 93.12 87 ILE A C 1
ATOM 713 O O . ILE A 1 87 ? -0.818 -10.668 -8.470 1.00 93.12 87 ILE A O 1
ATOM 717 N N . SER A 1 88 ? -1.103 -12.766 -9.196 1.00 92.62 88 SER A N 1
ATOM 718 C CA . SER A 1 88 ? -0.267 -13.393 -8.167 1.00 92.62 88 SER A CA 1
ATOM 719 C C . SER A 1 88 ? 1.194 -12.933 -8.177 1.00 92.62 88 SER A C 1
ATOM 721 O O . SER A 1 88 ? 1.874 -13.089 -7.171 1.00 92.62 88 SER A O 1
ATOM 723 N N . GLU A 1 89 ? 1.686 -12.409 -9.303 1.00 90.94 89 GLU A N 1
ATOM 724 C CA . GLU A 1 89 ? 3.063 -11.922 -9.454 1.00 90.94 89 GLU A CA 1
ATOM 725 C C . GLU A 1 89 ? 3.214 -10.454 -9.036 1.00 90.94 89 GLU A C 1
ATOM 727 O O . GLU A 1 89 ? 4.324 -10.021 -8.736 1.00 90.94 89 GLU A O 1
ATOM 732 N N . ILE A 1 90 ? 2.110 -9.699 -8.999 1.00 92.88 90 ILE A N 1
ATOM 733 C CA . ILE A 1 90 ? 2.119 -8.254 -8.717 1.00 92.88 90 ILE A CA 1
ATOM 734 C C . ILE A 1 90 ? 1.456 -7.890 -7.400 1.00 92.88 90 ILE A C 1
ATOM 736 O O . ILE A 1 90 ? 1.628 -6.773 -6.925 1.00 92.88 90 ILE A O 1
ATOM 740 N N . MET A 1 91 ? 0.646 -8.787 -6.835 1.00 95.25 91 MET A N 1
ATOM 741 C CA . MET A 1 91 ? -0.078 -8.487 -5.610 1.00 95.25 91 MET A CA 1
ATOM 742 C C . MET A 1 91 ? 0.888 -8.198 -4.463 1.00 95.25 91 MET A C 1
ATOM 744 O O . MET A 1 91 ? 1.841 -8.939 -4.213 1.00 95.25 91 MET A O 1
ATOM 748 N N . HIS A 1 92 ? 0.592 -7.138 -3.723 1.00 95.69 92 HIS A N 1
ATOM 749 C CA . HIS A 1 92 ? 1.223 -6.870 -2.446 1.00 95.69 92 HIS A CA 1
ATOM 750 C C . HIS A 1 92 ? 0.607 -7.782 -1.390 1.00 95.69 92 HIS A C 1
ATOM 752 O O . HIS A 1 92 ? -0.608 -7.759 -1.150 1.00 95.69 92 HIS A O 1
ATOM 758 N N . VAL A 1 93 ? 1.457 -8.572 -0.739 1.00 96.44 93 VAL A N 1
ATOM 759 C CA . VAL A 1 93 ? 1.086 -9.349 0.444 1.00 96.44 93 VAL A CA 1
ATOM 760 C C . VAL A 1 93 ? 1.331 -8.466 1.666 1.00 96.44 93 VAL A C 1
ATOM 762 O O . VAL A 1 93 ? 2.488 -8.128 1.927 1.00 96.44 93 VAL A O 1
ATOM 765 N N . PRO A 1 94 ? 0.286 -8.086 2.423 1.00 96.00 94 PRO A N 1
ATOM 766 C CA . PRO A 1 94 ? 0.463 -7.179 3.542 1.00 96.00 94 PRO A CA 1
ATOM 767 C C . PRO A 1 94 ? 1.366 -7.780 4.623 1.00 96.00 94 PRO A C 1
ATOM 769 O O . PRO A 1 94 ? 1.220 -8.937 5.028 1.00 96.00 94 PRO A O 1
ATOM 772 N N . SER A 1 95 ? 2.291 -6.963 5.100 1.00 95.00 95 SER A N 1
ATOM 773 C CA . SER A 1 95 ? 3.098 -7.158 6.294 1.00 95.00 95 SER A CA 1
ATOM 774 C C . SER A 1 95 ? 2.262 -6.976 7.566 1.00 95.00 95 SER A C 1
ATOM 776 O O . SER A 1 95 ? 1.128 -6.505 7.534 1.00 95.00 95 SER A O 1
ATOM 778 N N . LYS A 1 96 ? 2.828 -7.329 8.727 1.00 92.31 96 LYS A N 1
ATOM 779 C CA . LYS A 1 96 ? 2.116 -7.259 10.017 1.00 92.31 96 LYS A CA 1
ATOM 780 C C . LYS A 1 96 ? 1.630 -5.849 10.378 1.00 92.31 96 LYS A C 1
ATOM 782 O O . LYS A 1 96 ? 0.562 -5.742 10.967 1.00 92.31 96 LYS A O 1
ATOM 787 N N . ALA A 1 97 ? 2.392 -4.815 10.021 1.00 91.31 97 ALA A N 1
ATOM 788 C CA . ALA A 1 97 ? 2.052 -3.410 10.272 1.00 91.31 97 ALA A CA 1
ATOM 789 C C . ALA A 1 97 ? 0.849 -2.931 9.438 1.00 91.31 97 ALA A C 1
ATOM 791 O O . ALA A 1 97 ? 0.211 -1.935 9.747 1.00 91.31 97 ALA A O 1
ATOM 792 N N . GLU A 1 98 ? 0.500 -3.671 8.385 1.00 96.81 98 GLU A N 1
ATOM 793 C CA . GLU A 1 98 ? -0.559 -3.290 7.451 1.00 96.81 98 GLU A CA 1
ATOM 794 C C . GLU A 1 98 ? -1.911 -3.928 7.791 1.00 96.81 98 GLU A C 1
ATOM 796 O O . GLU A 1 98 ? -2.875 -3.768 7.037 1.00 96.81 98 GLU A O 1
ATOM 801 N N . TYR A 1 99 ? -1.983 -4.641 8.921 1.00 97.25 99 TYR A N 1
ATOM 802 C CA . TYR A 1 99 ? -3.218 -5.178 9.478 1.00 97.25 99 TYR A CA 1
ATOM 803 C C . TYR A 1 99 ? -3.658 -4.400 10.716 1.00 97.25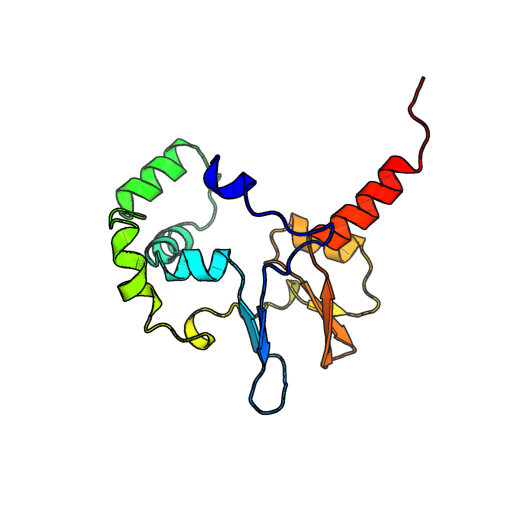 99 TYR A C 1
ATOM 805 O O . TYR A 1 99 ? -2.867 -4.145 11.624 1.00 97.25 99 TYR A O 1
ATOM 813 N N . LEU A 1 100 ? -4.958 -4.140 10.794 1.00 97.19 100 LEU A N 1
ATOM 814 C CA . LEU A 1 100 ? -5.645 -3.584 11.953 1.00 97.19 100 LEU A CA 1
ATOM 815 C C . LEU A 1 100 ? -6.695 -4.573 12.453 1.00 97.19 100 LEU A C 1
ATOM 817 O O . LEU A 1 100 ? -7.342 -5.243 11.653 1.00 97.19 100 LEU A O 1
ATOM 821 N N . GLN A 1 101 ? -6.888 -4.659 13.761 1.00 97.62 101 GLN A N 1
ATOM 822 C CA . GLN A 1 101 ? -8.082 -5.267 14.338 1.00 97.62 101 GLN A CA 1
ATOM 823 C C . GLN A 1 101 ? -9.277 -4.315 14.195 1.00 97.62 101 GLN A C 1
ATOM 825 O O . GLN A 1 101 ? -9.101 -3.101 14.177 1.00 97.62 101 GLN A O 1
ATOM 830 N N . GLU A 1 102 ? -10.499 -4.845 14.144 1.00 95.94 102 GLU A N 1
ATOM 831 C CA . GLU A 1 102 ? -11.733 -4.038 14.075 1.00 95.94 102 GLU A CA 1
ATOM 832 C C . GLU A 1 102 ? -11.865 -3.007 15.204 1.00 95.94 102 GLU A C 1
ATOM 834 O O . GLU A 1 102 ? -12.492 -1.968 15.026 1.00 95.94 102 GLU A O 1
ATOM 839 N N . ASN A 1 103 ? -11.281 -3.300 16.365 1.00 93.31 103 ASN A N 1
ATOM 840 C CA . ASN A 1 103 ? -11.304 -2.447 17.548 1.00 93.31 103 ASN A CA 1
ATOM 841 C C . ASN A 1 103 ? -10.035 -1.596 17.726 1.00 93.31 103 ASN A C 1
ATOM 843 O O . ASN A 1 103 ? -9.887 -0.953 18.766 1.00 93.31 103 ASN A O 1
ATOM 847 N N . ASP A 1 104 ? -9.112 -1.606 16.759 1.00 95.38 104 ASP A N 1
ATOM 848 C CA . ASP A 1 104 ? -7.983 -0.679 16.762 1.00 95.38 104 ASP A CA 1
ATOM 849 C C . ASP A 1 104 ? -8.469 0.759 16.525 1.00 95.38 104 ASP A C 1
ATOM 851 O O . ASP A 1 104 ? -9.450 1.007 15.823 1.00 95.38 104 ASP A O 1
ATOM 855 N N . SER A 1 105 ? -7.758 1.726 17.103 1.00 95.00 105 SER A N 1
ATOM 856 C CA . SER A 1 105 ? -8.129 3.135 16.994 1.00 95.00 105 SER A CA 1
ATOM 857 C C . SER A 1 105 ? -7.735 3.748 15.641 1.00 95.00 105 SER A C 1
ATOM 859 O O . SER A 1 105 ? -6.829 3.268 14.950 1.00 95.00 105 SER A O 1
ATOM 861 N N . LEU A 1 106 ? -8.380 4.859 15.270 1.00 93.69 106 LEU A N 1
ATOM 862 C CA . LEU A 1 106 ? -8.037 5.598 14.050 1.00 93.69 106 LEU A CA 1
ATOM 863 C C . LEU A 1 106 ? -6.637 6.228 14.129 1.00 93.69 106 LEU A C 1
ATOM 865 O O . LEU A 1 106 ? -5.961 6.340 13.110 1.00 93.69 106 LEU A O 1
ATOM 869 N N . GLU A 1 107 ? -6.161 6.585 15.323 1.00 94.25 107 GLU A N 1
ATOM 870 C CA . GLU A 1 107 ? -4.803 7.097 15.549 1.00 94.25 107 GLU A CA 1
ATOM 871 C C . GLU A 1 107 ? -3.746 6.052 15.204 1.00 94.25 107 GLU A C 1
ATOM 873 O O . GLU A 1 107 ? -2.715 6.389 14.622 1.00 94.25 107 GLU A O 1
ATOM 878 N N . LYS A 1 108 ? -4.012 4.774 15.504 1.00 95.25 108 LYS A N 1
ATOM 879 C CA . LYS A 1 108 ? -3.137 3.680 15.081 1.00 95.25 108 LYS A CA 1
ATOM 880 C C . LYS A 1 108 ? -3.073 3.609 13.558 1.00 95.25 108 LYS A C 1
ATOM 882 O O . LYS A 1 108 ? -1.984 3.590 12.998 1.00 95.25 108 LYS A O 1
ATOM 887 N N . ALA A 1 109 ? -4.222 3.643 12.884 1.00 95.62 109 ALA A N 1
ATOM 888 C CA . ALA A 1 109 ? -4.271 3.649 11.423 1.00 95.62 109 ALA A CA 1
ATOM 889 C C . ALA A 1 109 ? -3.524 4.848 10.812 1.00 95.62 109 ALA A C 1
ATOM 891 O O . ALA A 1 109 ? -2.777 4.688 9.847 1.00 95.62 109 ALA A O 1
ATOM 892 N N . LEU A 1 110 ? -3.697 6.043 11.390 1.00 94.62 110 LEU A N 1
ATOM 893 C CA . LEU A 1 110 ? -2.962 7.247 11.000 1.00 94.62 110 LEU A CA 1
ATOM 894 C C . LEU A 1 110 ? -1.457 7.048 11.152 1.00 94.62 110 LEU A C 1
ATOM 896 O O . LEU A 1 110 ? -0.714 7.396 10.238 1.00 94.62 110 LEU A O 1
ATOM 900 N N . HIS A 1 111 ? -1.013 6.475 12.272 1.00 95.31 111 HIS A N 1
ATOM 901 C CA . HIS A 1 111 ? 0.398 6.201 12.504 1.00 95.31 111 HIS A CA 1
ATOM 902 C C . HIS A 1 111 ? 0.966 5.280 11.424 1.00 95.31 111 HIS A C 1
ATOM 904 O O . HIS A 1 111 ? 1.950 5.644 10.787 1.00 95.31 111 HIS A O 1
ATOM 910 N N . GLU A 1 112 ? 0.314 4.148 11.149 1.00 95.88 112 GLU A N 1
ATOM 911 C CA . GLU A 1 112 ? 0.774 3.213 10.115 1.00 95.88 112 GLU A CA 1
ATOM 912 C C . GLU A 1 112 ? 0.872 3.897 8.745 1.00 95.88 112 GLU A C 1
ATOM 914 O O . GLU A 1 112 ? 1.879 3.772 8.045 1.00 95.88 112 GLU A O 1
ATOM 919 N N . TYR A 1 113 ? -0.127 4.701 8.373 1.00 94.81 113 TYR A N 1
ATOM 920 C CA . TYR A 1 113 ? -0.084 5.441 7.116 1.00 94.81 113 TYR A CA 1
ATOM 921 C C . TYR A 1 113 ? 1.021 6.494 7.053 1.00 94.81 113 TYR A C 1
ATOM 923 O O . TYR A 1 113 ? 1.706 6.587 6.034 1.00 94.81 113 TYR A O 1
ATOM 931 N N . VAL A 1 114 ? 1.220 7.269 8.120 1.00 93.75 114 VAL A N 1
ATOM 932 C CA . VAL A 1 114 ? 2.294 8.272 8.206 1.00 93.75 114 VAL A CA 1
ATOM 933 C C . VAL A 1 114 ? 3.668 7.606 8.137 1.00 93.75 114 VAL A C 1
ATOM 935 O O . VAL A 1 114 ? 4.573 8.136 7.495 1.00 93.75 114 VAL A O 1
ATOM 938 N N . MET A 1 115 ? 3.807 6.421 8.730 1.00 91.81 115 MET A N 1
ATOM 939 C CA . MET A 1 115 ? 5.031 5.620 8.693 1.00 91.81 115 MET A CA 1
ATOM 940 C C . MET A 1 115 ? 5.240 4.880 7.361 1.00 91.81 115 MET A C 1
ATOM 942 O O . MET A 1 115 ? 6.254 4.206 7.184 1.00 91.81 115 MET A O 1
ATOM 946 N N . GLY A 1 116 ? 4.329 5.043 6.395 1.00 90.69 116 GLY A N 1
ATOM 947 C CA . GLY A 1 116 ? 4.497 4.556 5.029 1.00 90.69 116 GLY A CA 1
ATOM 948 C C . GLY A 1 116 ? 3.894 3.179 4.756 1.00 90.69 116 GLY A C 1
ATOM 949 O O . GLY A 1 116 ? 4.311 2.528 3.796 1.00 90.69 116 GLY A O 1
ATOM 950 N N . ALA A 1 117 ? 2.920 2.733 5.555 1.00 94.00 117 ALA A N 1
ATOM 951 C CA . ALA A 1 117 ? 2.163 1.519 5.267 1.00 94.00 117 ALA A CA 1
ATOM 952 C C . ALA A 1 117 ? 1.572 1.557 3.851 1.00 94.00 117 ALA A C 1
ATOM 954 O O . ALA A 1 117 ? 1.010 2.569 3.408 1.00 94.00 117 ALA A O 1
ATOM 955 N N . HIS A 1 118 ? 1.666 0.437 3.133 1.00 94.12 118 HIS A N 1
ATOM 956 C CA . HIS A 1 118 ? 1.079 0.337 1.811 1.00 94.12 118 HIS A CA 1
ATOM 957 C C . HIS A 1 118 ? -0.434 0.446 1.939 1.00 94.12 118 HIS A C 1
ATOM 959 O O . HIS A 1 118 ? -1.067 -0.276 2.710 1.00 94.12 118 HIS A O 1
ATOM 965 N N . GLN A 1 119 ? -1.044 1.317 1.150 1.00 92.75 119 GLN A N 1
ATOM 966 C CA . GLN A 1 119 ? -2.486 1.531 1.196 1.00 92.75 119 GLN A CA 1
ATOM 967 C C . GLN A 1 119 ? -3.219 0.407 0.441 1.00 92.75 119 GLN A C 1
ATOM 969 O O . GLN A 1 119 ? -2.598 -0.271 -0.384 1.00 92.75 119 GLN A O 1
ATOM 974 N N . PRO A 1 120 ? -4.491 0.119 0.755 1.00 94.44 120 PRO A N 1
ATOM 975 C CA . PRO A 1 120 ? -5.180 0.414 2.017 1.00 94.44 120 PRO A CA 1
ATOM 976 C C . PRO A 1 120 ? -4.771 -0.551 3.149 1.00 94.44 120 PRO A C 1
ATOM 978 O O . PRO A 1 120 ? -4.329 -1.668 2.879 1.00 94.44 120 PRO A O 1
ATOM 981 N N . LEU A 1 121 ? -4.957 -0.168 4.411 1.00 96.75 121 LEU A N 1
ATOM 982 C CA . LEU A 1 121 ? -4.794 -1.081 5.551 1.00 96.75 121 LEU A CA 1
ATOM 983 C C . LEU A 1 121 ? -5.887 -2.160 5.540 1.00 96.75 121 LEU A C 1
ATOM 985 O O . LEU A 1 121 ? -7.026 -1.902 5.140 1.00 96.75 121 LEU A O 1
ATOM 989 N N . ILE A 1 122 ? -5.535 -3.369 5.975 1.00 97.62 122 ILE A N 1
ATOM 990 C CA . ILE A 1 122 ? -6.439 -4.523 5.999 1.00 97.62 122 ILE A CA 1
ATOM 991 C C . ILE A 1 122 ? -7.012 -4.692 7.401 1.00 97.62 122 ILE A C 1
ATOM 993 O O . ILE A 1 122 ? -6.266 -4.794 8.370 1.00 97.62 122 ILE A O 1
ATOM 997 N N . VAL A 1 123 ? -8.336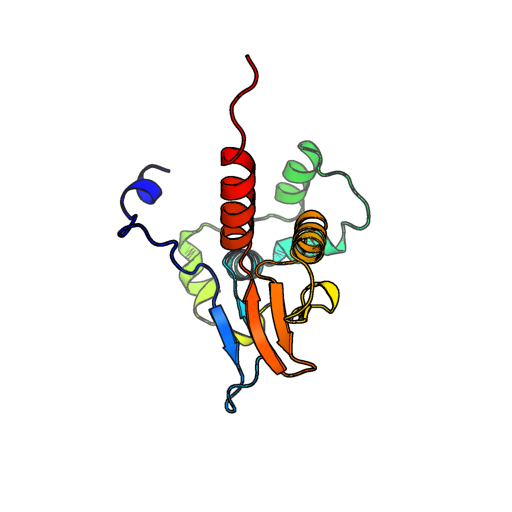 -4.750 7.512 1.00 97.56 123 VAL A N 1
ATOM 998 C CA . VAL A 1 123 ? -9.030 -4.889 8.796 1.00 97.56 123 VAL A CA 1
ATOM 999 C C . VAL A 1 123 ? -9.379 -6.354 9.032 1.00 97.56 123 VAL A C 1
ATOM 1001 O O . VAL A 1 123 ? -9.827 -7.050 8.116 1.00 97.56 123 VAL A O 1
ATOM 1004 N N . LYS A 1 124 ? -9.161 -6.831 10.258 1.00 96.81 124 LYS A N 1
ATOM 1005 C CA . LYS A 1 124 ? -9.445 -8.203 10.671 1.00 96.81 124 LYS A CA 1
ATOM 1006 C C . LYS A 1 124 ? -10.171 -8.287 12.008 1.00 96.81 124 LYS A C 1
ATOM 1008 O O . LYS A 1 124 ? -10.013 -7.430 12.870 1.00 96.81 124 LYS A O 1
ATOM 1013 N N . ASN A 1 125 ? -10.896 -9.382 12.192 1.00 95.56 125 ASN A N 1
ATOM 1014 C CA . ASN A 1 125 ? -11.392 -9.843 13.480 1.00 95.56 125 ASN A CA 1
ATOM 1015 C C . ASN A 1 125 ? -10.668 -11.146 13.839 1.00 95.56 125 ASN A C 1
ATOM 1017 O O . ASN A 1 125 ? -10.869 -12.191 13.206 1.00 95.56 125 ASN A O 1
ATOM 1021 N N . GLY A 1 126 ? -9.742 -11.063 14.796 1.00 94.56 126 GLY A N 1
ATOM 1022 C CA . GLY A 1 126 ? -8.816 -12.152 15.090 1.00 94.56 126 GLY A CA 1
ATOM 1023 C C . GLY A 1 126 ? -7.863 -12.379 13.913 1.00 94.56 126 GLY A C 1
ATOM 1024 O O . GLY A 1 126 ? -6.950 -11.575 13.689 1.00 94.56 126 GLY A O 1
ATOM 1025 N N . ASP A 1 127 ? -8.095 -13.461 13.167 1.00 93.06 127 ASP A N 1
ATOM 1026 C CA . ASP A 1 127 ? -7.340 -13.849 11.964 1.00 93.06 127 ASP A CA 1
ATOM 1027 C C . ASP A 1 127 ? -8.158 -13.759 10.668 1.00 93.06 127 ASP A C 1
ATOM 1029 O O . ASP A 1 127 ? -7.627 -13.973 9.575 1.00 93.06 127 ASP A O 1
ATOM 1033 N N . THR A 1 128 ? -9.446 -13.431 10.769 1.00 94.06 128 THR A N 1
ATOM 1034 C CA . THR A 1 128 ? -10.329 -13.314 9.608 1.00 94.06 128 THR A CA 1
ATOM 1035 C C . THR A 1 128 ? -10.296 -11.887 9.096 1.00 94.06 128 THR A C 1
ATOM 1037 O O . THR A 1 128 ? -10.593 -10.966 9.848 1.00 94.06 128 THR A O 1
ATOM 1040 N N . VAL A 1 129 ? -9.959 -11.691 7.822 1.00 95.88 129 VAL A N 1
ATOM 1041 C CA . VAL A 1 129 ? -10.073 -10.379 7.171 1.00 95.88 129 VAL A CA 1
ATOM 1042 C C . VAL A 1 129 ? -11.550 -10.039 6.999 1.00 95.88 129 VAL A C 1
ATOM 1044 O O . VAL A 1 129 ? -12.288 -10.810 6.388 1.00 95.88 129 VAL A O 1
ATOM 1047 N N . THR A 1 130 ? -11.967 -8.895 7.532 1.00 95.19 130 THR A N 1
ATOM 1048 C CA . THR A 1 130 ? -13.365 -8.439 7.536 1.00 95.19 130 THR A CA 1
ATOM 1049 C C . THR A 1 130 ? -13.578 -7.161 6.735 1.00 95.19 130 THR A C 1
ATOM 1051 O O . THR A 1 130 ? -14.707 -6.859 6.357 1.00 95.19 130 THR A O 1
ATOM 1054 N N . GLY A 1 131 ? -12.510 -6.434 6.397 1.00 92.81 131 GLY A N 1
ATOM 1055 C CA . GLY A 1 131 ? -12.637 -5.237 5.580 1.00 92.81 131 GLY A CA 1
ATOM 1056 C C . GLY A 1 131 ? -11.316 -4.569 5.234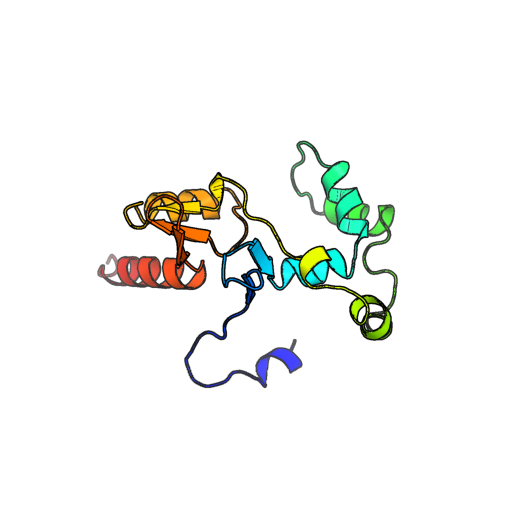 1.00 92.81 131 GLY A C 1
ATOM 1057 O O . GLY A 1 131 ? -10.231 -5.134 5.381 1.00 92.81 131 GLY A O 1
ATOM 1058 N N . VAL A 1 132 ? -11.429 -3.333 4.762 1.00 94.00 132 VAL A N 1
ATOM 1059 C CA . VAL A 1 132 ? -10.303 -2.457 4.442 1.00 94.00 132 VAL A CA 1
ATOM 1060 C C . VAL A 1 132 ? -10.586 -1.063 4.972 1.00 94.00 132 VAL A C 1
ATOM 1062 O O . VAL A 1 132 ? -11.721 -0.597 4.916 1.00 94.00 132 VAL A O 1
ATOM 1065 N N . LEU A 1 133 ? -9.548 -0.382 5.443 1.00 94.25 133 LEU A N 1
ATOM 1066 C CA . LEU A 1 133 ? -9.617 1.029 5.798 1.00 94.25 133 LEU A CA 1
ATOM 1067 C C . LEU A 1 133 ? -8.845 1.804 4.741 1.00 94.25 133 LEU A C 1
ATOM 1069 O O . LEU A 1 133 ? -7.631 1.653 4.666 1.00 94.25 133 LEU A O 1
ATOM 1073 N N . ARG A 1 134 ? -9.507 2.613 3.907 1.00 92.06 134 ARG A N 1
ATOM 1074 C CA . ARG A 1 134 ? -8.827 3.391 2.856 1.00 92.06 134 ARG A CA 1
ATOM 1075 C C . ARG A 1 134 ? -8.249 4.682 3.431 1.00 92.06 134 ARG A C 1
ATOM 1077 O O . ARG A 1 134 ? -8.860 5.314 4.287 1.00 92.06 134 ARG A O 1
ATOM 1084 N N . PHE A 1 135 ? -7.106 5.119 2.902 1.00 91.19 135 PHE A N 1
ATOM 1085 C CA . PHE A 1 135 ? -6.481 6.382 3.310 1.00 91.19 135 PHE A CA 1
ATOM 1086 C C . PHE A 1 135 ? -7.401 7.591 3.079 1.00 91.19 135 PHE A C 1
ATOM 1088 O O . PHE A 1 135 ? -7.475 8.478 3.921 1.00 91.19 135 PHE A O 1
ATOM 1095 N N . GLY A 1 136 ? -8.149 7.592 1.968 1.00 89.06 136 GLY A N 1
ATOM 1096 C CA . GLY A 1 136 ? -9.134 8.636 1.669 1.00 89.06 136 GLY A CA 1
ATOM 1097 C C . GLY A 1 136 ? -10.299 8.682 2.662 1.00 89.06 136 GLY A C 1
ATOM 1098 O O . GLY A 1 136 ? -10.684 9.767 3.071 1.00 89.06 136 GLY A O 1
ATOM 1099 N N . ASP A 1 137 ? -10.808 7.527 3.104 1.00 88.44 137 ASP A N 1
ATOM 1100 C CA . ASP A 1 137 ? -11.895 7.482 4.096 1.00 88.44 137 ASP A CA 1
ATOM 1101 C C . ASP A 1 137 ? -11.426 8.037 5.443 1.00 88.44 137 ASP A C 1
ATOM 1103 O O . ASP A 1 137 ? -12.116 8.836 6.070 1.00 88.44 137 ASP A O 1
ATOM 1107 N N . LEU A 1 138 ? -10.216 7.653 5.861 1.00 90.56 138 LEU A N 1
ATOM 1108 C CA . LEU A 1 138 ? -9.601 8.175 7.076 1.00 90.56 138 LEU A CA 1
ATOM 1109 C C . LEU A 1 138 ? -9.389 9.691 6.988 1.00 90.56 138 LEU A C 1
ATOM 1111 O O . LEU A 1 138 ? -9.661 10.402 7.951 1.00 90.56 138 LEU A O 1
ATOM 1115 N N . PHE A 1 139 ? -8.944 10.195 5.833 1.00 90.81 139 PHE A N 1
ATOM 1116 C CA . PHE A 1 139 ? -8.812 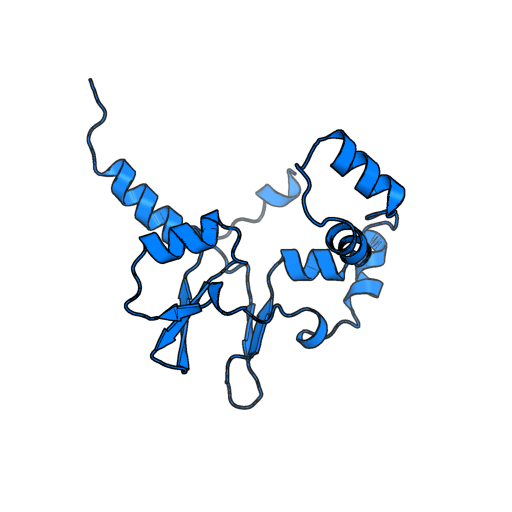11.631 5.608 1.00 90.81 139 PHE A CA 1
ATOM 1117 C C . PHE A 1 139 ? -10.153 12.359 5.728 1.00 90.81 139 PHE A C 1
ATOM 1119 O O . PHE A 1 139 ? -10.193 13.395 6.384 1.00 90.81 139 PHE A O 1
ATOM 1126 N N . GLU A 1 140 ? -11.238 11.836 5.151 1.00 89.06 140 GLU A N 1
ATOM 1127 C CA . GLU A 1 140 ? -12.553 12.482 5.264 1.00 89.06 140 GLU A CA 1
ATOM 1128 C C . GLU A 1 140 ? -13.033 12.547 6.717 1.00 89.06 140 GLU A C 1
ATOM 1130 O O . GLU A 1 140 ? -13.475 13.609 7.149 1.00 89.06 140 GLU A O 1
ATOM 1135 N N . VAL A 1 141 ? -12.830 11.489 7.515 1.00 90.44 141 VAL A N 1
ATOM 1136 C CA . VAL A 1 141 ? -13.133 11.527 8.958 1.00 90.44 141 VAL A CA 1
ATOM 1137 C C . VAL A 1 141 ? -12.345 12.640 9.658 1.00 90.44 141 VAL A C 1
ATOM 1139 O O . VAL A 1 141 ? -12.919 13.428 10.408 1.00 90.44 141 VAL A O 1
ATOM 1142 N N . ILE A 1 142 ? -11.037 12.757 9.408 1.00 90.62 142 ILE A N 1
ATOM 1143 C CA . ILE A 1 142 ? -10.213 13.813 10.020 1.00 90.62 142 ILE A CA 1
ATOM 1144 C C . ILE A 1 142 ? -10.619 15.204 9.525 1.00 90.62 142 ILE A C 1
ATOM 1146 O O . ILE A 1 142 ? -10.712 16.136 10.323 1.00 90.62 142 ILE A O 1
ATOM 1150 N N . ARG A 1 143 ? -10.914 15.351 8.231 1.00 89.25 143 ARG A N 1
ATOM 1151 C CA . ARG A 1 143 ? -11.394 16.599 7.634 1.00 89.25 143 ARG A CA 1
ATOM 1152 C C . ARG A 1 143 ? -12.692 17.060 8.294 1.00 89.25 143 ARG A C 1
ATOM 1154 O O . ARG A 1 143 ? -12.800 18.237 8.624 1.00 89.25 143 ARG A O 1
ATOM 1161 N N . GLU A 1 144 ? -13.650 16.163 8.510 1.00 89.44 144 GLU A N 1
ATOM 1162 C CA . GLU A 1 144 ? -14.897 16.478 9.214 1.00 89.44 144 GLU A CA 1
ATOM 1163 C C . GLU A 1 144 ? -14.632 17.001 10.633 1.00 89.44 144 GLU A C 1
ATOM 1165 O O . GLU A 1 144 ? -15.187 18.029 11.017 1.00 89.44 144 GLU A O 1
ATOM 1170 N N . HIS A 1 145 ? -13.718 16.371 11.379 1.00 89.75 145 HIS A N 1
ATOM 1171 C CA . HIS A 1 145 ? -13.336 16.829 12.720 1.00 89.75 145 HIS A CA 1
ATOM 1172 C C . HIS A 1 145 ? -12.627 18.192 12.699 1.00 89.75 145 HIS A C 1
ATOM 1174 O O . HIS A 1 145 ? -12.886 19.031 13.559 1.00 89.75 145 HIS A O 1
ATOM 1180 N N . MET A 1 146 ? -11.763 18.449 11.709 1.00 88.75 146 MET A N 1
ATOM 1181 C CA . MET A 1 146 ? -11.092 19.747 11.550 1.00 88.75 146 MET A CA 1
ATOM 1182 C C . MET A 1 146 ? -12.079 20.880 11.253 1.00 88.75 146 MET A C 1
ATOM 1184 O O . MET A 1 146 ? -11.885 22.001 11.717 1.00 88.75 146 MET A O 1
ATOM 1188 N N . LEU A 1 147 ? -13.123 20.594 10.472 1.00 89.50 147 LEU A N 1
ATOM 1189 C CA . LEU A 1 147 ? -14.136 21.571 10.069 1.00 89.50 147 LEU A CA 1
ATOM 1190 C C . LEU A 1 147 ? -15.237 21.781 11.119 1.00 89.50 147 LEU A C 1
ATOM 1192 O O . LEU A 1 147 ? -16.044 22.695 10.967 1.00 89.50 147 LEU A O 1
ATOM 1196 N N . ALA A 1 148 ? -15.286 20.957 12.168 1.00 93.12 148 ALA A N 1
ATOM 1197 C CA . ALA A 1 148 ? -16.286 21.069 13.227 1.00 93.12 148 ALA A CA 1
ATOM 1198 C C . ALA A 1 148 ? -16.046 22.270 14.162 1.00 93.12 148 ALA A C 1
ATOM 1200 O O . ALA A 1 148 ? -16.982 22.746 14.806 1.00 93.12 148 ALA A O 1
ATOM 1201 N N . CYS A 1 149 ? -14.808 22.767 14.245 1.00 87.44 149 CYS A N 1
ATOM 1202 C CA . CYS A 1 149 ? -14.463 23.922 15.070 1.00 87.44 149 CYS A CA 1
ATOM 1203 C C . CYS A 1 149 ? -14.728 25.247 14.329 1.00 87.44 149 CYS A C 1
ATOM 1205 O O . CYS A 1 149 ? -14.437 25.348 13.135 1.00 87.44 149 CYS A O 1
ATOM 1207 N N . PRO A 1 150 ? -15.211 26.296 15.022 1.00 81.81 150 PRO A N 1
ATOM 1208 C CA . PRO A 1 150 ?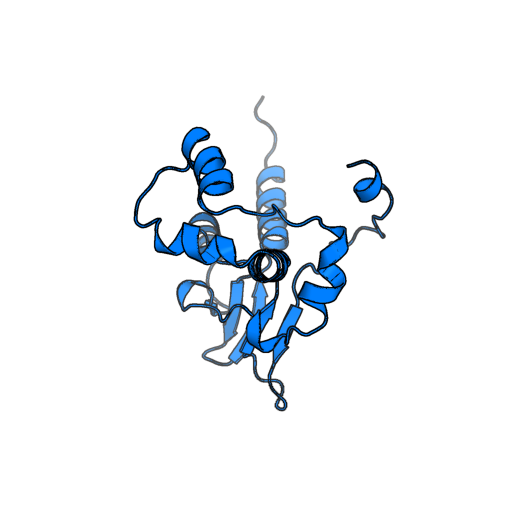 -15.261 27.638 14.452 1.00 81.81 150 PRO A CA 1
ATOM 1209 C C . PRO A 1 150 ? -13.843 28.157 14.177 1.00 81.81 150 PRO A C 1
ATOM 1211 O O . PRO A 1 150 ? -12.894 27.818 14.888 1.00 81.81 150 PRO A O 1
ATOM 1214 N N . LEU A 1 151 ? -13.700 28.990 13.144 1.00 82.38 151 LEU A N 1
ATOM 1215 C CA . LEU A 1 151 ? -12.425 29.642 12.851 1.00 82.38 151 LEU A CA 1
ATOM 1216 C C . LEU A 1 151 ? -12.069 30.628 13.979 1.00 82.38 151 LEU A C 1
ATOM 1218 O O . LEU A 1 151 ? -12.973 31.293 14.490 1.00 82.38 151 LEU A O 1
ATOM 1222 N N . PRO A 1 152 ? -10.783 30.734 14.365 1.00 78.69 152 PRO A N 1
ATOM 1223 C CA . PRO A 1 152 ? -10.332 31.785 15.273 1.00 78.69 152 PRO A CA 1
ATOM 1224 C C . PRO A 1 152 ? -10.643 33.173 14.691 1.00 78.69 152 PRO A C 1
ATOM 1226 O O . PRO A 1 152 ? -10.537 33.349 13.475 1.00 78.69 152 PRO A O 1
ATOM 1229 N N . GLU A 1 153 ? -11.015 34.125 15.554 1.00 67.56 153 GLU A N 1
ATOM 1230 C CA . GLU A 1 153 ? -11.133 35.554 15.202 1.00 67.56 153 GLU A CA 1
ATOM 1231 C C . GLU A 1 153 ? -9.788 36.172 14.793 1.00 67.56 153 GLU A C 1
ATOM 1233 O O . GLU A 1 153 ? -8.750 35.815 15.403 1.00 67.56 153 GLU A O 1
#

Foldseek 3Di:
DVVVVPDDDPDDDPDQKDFDAPPVRATFFIAGPVLLLCQLFVLVVVVVVVDDDDDDDPVSVVVSCVVSVTCVDDPVCSCVSPVPDDCVNRGDGFDPLLEDEPPDDLVSCVVSVVVPGDPWRFYDHPPGTDGTDGPVNSVVVVVVVVVVDDDDD

Sequence (153 aa):
FQVLEKNKPDGHHSHRDVIVVDDNGKFKGKVTMIDIFRTLEPNYNKVFKNYKDGTLTKDYVINAMRDFNLWMEPVRNLCERGAGIKISEIMHVPSKAEYLQENDSLEKALHEYVMGAHQPLIVKNGDTVTGVLRFGDLFEVIREHMLACPLPE

pLDDT: mean 84.73, std 14.38, range [29.59, 97.62]

Secondary structure (DSSP, 8-state):
-HHHHS---SSS----EEEEE-TTS-EEEEEEHHHHHHHHSTTHHHHHHT-SS----HHHHHHHHHHTTTT-S-GGGHHHHHHT--HHHH-B---GGGEEETT--HHHHHHHHHTTPPSSEEEEETTEEEEEE-HHHHHHHHHHHHHTSPPP-